Protein AF-A0A0C9U799-F1 (afdb_monomer)

Secondary structure (DSSP, 8-state):
--------PPPP-TTTHHHHHHHHHHHHHHTTTHHHHTT-S----S-SS--SSSSSSS----

Sequence (62 aa):
MSTEHSHHIQALSGTNYSTWAKEMKALLRSKGLWMLVNGRETRPSAAGEEQTKWGLKQDKAA

Organism: NCBI:txid664439

InterPro domains:
  IPR025314 Domain of unknown function DUF4219 [PF13961] (12-35)

Structure (mmCIF, N/CA/C/O backbone):
data_AF-A0A0C9U799-F1
#
_entry.id   AF-A0A0C9U799-F1
#
loop_
_atom_site.group_PDB
_atom_site.id
_atom_site.type_symbol
_atom_site.label_atom_id
_atom_site.label_alt_id
_atom_site.label_comp_id
_atom_site.label_asym_id
_atom_site.label_entity_id
_atom_site.label_seq_id
_atom_site.pdbx_PDB_ins_code
_atom_site.Cartn_x
_atom_site.Cartn_y
_atom_site.Cartn_z
_atom_site.occupancy
_atom_site.B_iso_or_equiv
_atom_site.auth_seq_id
_atom_site.auth_comp_id
_atom_site.auth_asym_id
_atom_site.auth_atom_id
_atom_site.pdbx_PDB_model_num
ATOM 1 N N . MET A 1 1 ? 11.948 3.300 28.430 1.00 33.44 1 MET A N 1
ATOM 2 C CA . MET A 1 1 ? 12.721 3.888 27.318 1.00 33.44 1 MET A CA 1
ATOM 3 C C . MET A 1 1 ? 12.054 3.452 26.026 1.00 33.44 1 MET A C 1
ATOM 5 O O . MET A 1 1 ? 12.158 2.284 25.677 1.00 33.44 1 MET A O 1
ATOM 9 N N . SER A 1 2 ? 11.279 4.327 25.387 1.00 49.09 2 SER A N 1
ATOM 10 C CA . SER A 1 2 ? 10.624 4.000 24.118 1.00 49.09 2 SER A CA 1
ATOM 11 C C . SER A 1 2 ? 11.639 4.219 23.009 1.00 49.09 2 SER A C 1
ATOM 13 O O . SER A 1 2 ? 11.948 5.354 22.665 1.00 49.09 2 SER A O 1
ATOM 15 N N . THR A 1 3 ? 12.225 3.136 22.512 1.00 48.88 3 THR A N 1
ATOM 16 C CA . THR A 1 3 ? 13.083 3.160 21.328 1.00 48.88 3 THR A CA 1
ATOM 17 C C . THR A 1 3 ? 12.241 3.603 20.139 1.00 48.88 3 THR A C 1
ATOM 19 O O . THR A 1 3 ? 11.489 2.807 19.569 1.00 48.88 3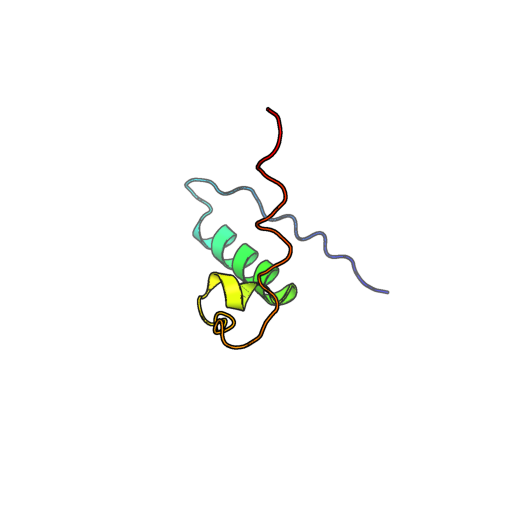 THR A O 1
ATOM 22 N N . GLU A 1 4 ? 12.333 4.885 19.805 1.00 54.12 4 GLU A N 1
ATOM 23 C CA . GLU A 1 4 ? 11.809 5.471 18.581 1.00 54.12 4 GLU A CA 1
ATOM 24 C C . GLU A 1 4 ? 12.570 4.851 17.407 1.00 54.12 4 GLU A C 1
ATOM 26 O O . GLU A 1 4 ? 13.649 5.290 17.015 1.00 54.12 4 GLU A O 1
ATOM 31 N N . HIS A 1 5 ? 12.043 3.745 16.886 1.00 56.50 5 HIS A N 1
ATOM 32 C CA . HIS A 1 5 ? 12.537 3.173 15.648 1.00 56.50 5 HIS A CA 1
ATOM 33 C C . HIS A 1 5 ? 12.059 4.106 14.540 1.00 56.50 5 HIS A C 1
ATOM 35 O O . HIS A 1 5 ? 10.925 4.004 14.068 1.00 56.50 5 HIS A O 1
ATOM 41 N N . SER A 1 6 ? 12.910 5.053 14.147 1.00 58.34 6 SER A N 1
ATOM 42 C CA . SER A 1 6 ? 12.785 5.720 12.854 1.00 58.34 6 SER A CA 1
ATOM 43 C C . SER A 1 6 ? 12.893 4.640 11.777 1.00 58.34 6 SER A C 1
ATOM 45 O O . SER A 1 6 ? 13.982 4.288 11.333 1.00 58.34 6 SER A O 1
ATOM 47 N N . HIS A 1 7 ? 11.755 4.043 11.420 1.00 65.88 7 HIS A N 1
ATOM 48 C CA . HIS A 1 7 ? 11.639 3.067 10.344 1.00 65.88 7 HIS A CA 1
ATOM 49 C C . HIS A 1 7 ? 11.874 3.797 9.020 1.00 65.88 7 HIS A C 1
ATOM 51 O O . HIS A 1 7 ? 10.937 4.263 8.372 1.00 65.88 7 HIS A O 1
ATOM 57 N N . HIS A 1 8 ? 13.144 3.956 8.652 1.00 79.56 8 HIS A N 1
ATOM 58 C CA . HIS A 1 8 ? 13.538 4.517 7.371 1.00 79.56 8 HIS A CA 1
ATOM 59 C C . HIS A 1 8 ? 13.317 3.464 6.284 1.00 79.56 8 HIS A C 1
ATOM 61 O O . HIS A 1 8 ? 14.188 2.646 6.002 1.00 79.56 8 HIS A O 1
ATOM 67 N N . ILE A 1 9 ? 12.121 3.475 5.700 1.00 85.44 9 ILE A N 1
ATOM 68 C CA . ILE A 1 9 ? 11.792 2.636 4.550 1.00 85.44 9 ILE A CA 1
ATOM 69 C C . ILE A 1 9 ? 12.437 3.271 3.322 1.00 85.44 9 ILE A C 1
ATOM 71 O O . ILE A 1 9 ? 12.154 4.427 3.000 1.00 85.44 9 ILE A O 1
ATOM 75 N N . GLN A 1 10 ? 13.294 2.520 2.628 1.00 87.31 10 GLN A N 1
ATOM 76 C CA . GLN A 1 10 ? 13.898 2.991 1.380 1.00 87.31 10 GLN A CA 1
ATOM 77 C C . GLN A 1 10 ? 12.812 3.365 0.366 1.00 87.31 10 GLN A C 1
ATOM 79 O O . GLN A 1 10 ? 11.794 2.691 0.274 1.00 87.31 10 GLN A O 1
ATOM 84 N N . ALA A 1 11 ? 13.022 4.414 -0.430 1.00 88.88 11 ALA A N 1
ATOM 85 C CA . AL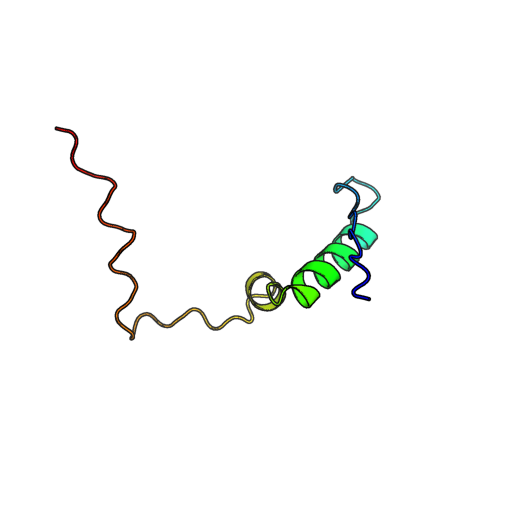A A 1 11 ? 12.084 4.764 -1.495 1.00 88.88 11 ALA A CA 1
ATOM 86 C C . ALA A 1 11 ? 11.916 3.601 -2.489 1.00 88.88 11 ALA A C 1
ATOM 88 O O . ALA A 1 11 ? 12.862 2.853 -2.751 1.00 88.88 11 ALA A O 1
ATOM 89 N N . LEU A 1 12 ? 10.709 3.448 -3.040 1.00 91.38 12 LEU A N 1
ATOM 90 C CA . LEU A 1 12 ? 10.413 2.387 -3.998 1.00 91.38 12 LEU A CA 1
ATOM 91 C C . LEU A 1 12 ? 11.293 2.531 -5.250 1.00 91.38 12 LEU A C 1
ATOM 93 O O . LEU A 1 12 ? 11.375 3.603 -5.845 1.00 91.38 12 LEU A O 1
ATOM 97 N N . SER A 1 13 ? 11.915 1.432 -5.661 1.00 90.12 13 SER A N 1
ATOM 98 C CA . SER A 1 13 ? 12.739 1.304 -6.858 1.00 90.12 13 SER A CA 1
ATOM 99 C C . SER A 1 13 ? 12.378 0.029 -7.625 1.00 90.12 13 SER A C 1
ATOM 101 O O . SER A 1 13 ? 11.715 -0.871 -7.103 1.00 90.12 13 SER A O 1
ATOM 103 N N . GLY A 1 14 ? 12.849 -0.079 -8.871 1.00 91.88 14 GLY A N 1
ATOM 104 C CA . GLY A 1 14 ? 12.560 -1.232 -9.734 1.00 91.88 14 GLY A CA 1
ATOM 105 C C . GLY A 1 14 ? 13.075 -2.579 -9.206 1.00 91.88 14 GLY A C 1
ATOM 106 O O . GLY A 1 14 ? 12.650 -3.622 -9.689 1.00 91.88 14 GLY A O 1
ATOM 107 N N . THR A 1 15 ? 13.962 -2.578 -8.209 1.00 94.19 15 THR A N 1
ATOM 108 C CA . THR A 1 15 ? 14.590 -3.791 -7.663 1.00 94.19 15 THR A CA 1
ATOM 109 C C . THR A 1 15 ? 14.202 -4.085 -6.216 1.00 94.19 15 THR A C 1
ATOM 111 O O . THR A 1 15 ? 14.496 -5.173 -5.725 1.00 94.19 15 THR A O 1
ATOM 114 N N . ASN A 1 16 ?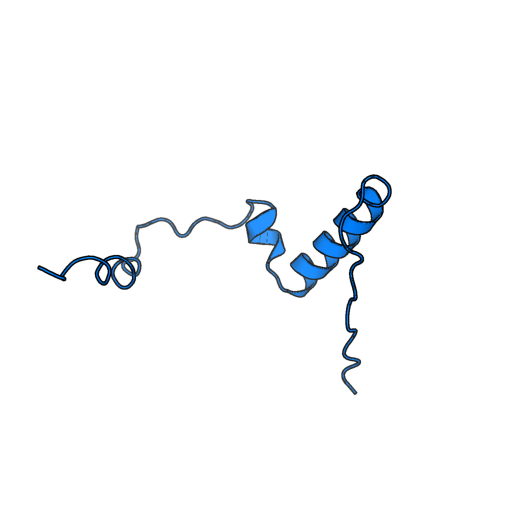 13.534 -3.158 -5.518 1.00 91.31 16 ASN A N 1
ATOM 115 C CA . ASN A 1 16 ? 13.286 -3.283 -4.078 1.00 91.31 16 ASN A CA 1
ATOM 116 C C . ASN A 1 16 ? 11.813 -3.490 -3.695 1.00 91.31 16 ASN A C 1
ATOM 118 O O . ASN A 1 16 ? 11.510 -3.548 -2.503 1.00 91.31 16 ASN A O 1
ATOM 122 N N . TYR A 1 17 ? 10.911 -3.660 -4.670 1.00 91.12 17 TYR A N 1
ATOM 123 C CA . TYR A 1 17 ? 9.468 -3.777 -4.429 1.00 91.12 17 TYR A CA 1
ATOM 124 C C . TYR A 1 17 ? 9.113 -4.812 -3.350 1.00 91.12 17 TYR A C 1
ATOM 126 O O . TYR A 1 17 ? 8.345 -4.521 -2.436 1.00 91.12 17 TYR A O 1
ATOM 134 N N . SER A 1 18 ? 9.708 -6.007 -3.402 1.00 91.00 18 SER A N 1
ATOM 135 C CA . SER A 1 18 ? 9.429 -7.090 -2.447 1.00 91.00 18 SER A CA 1
ATOM 136 C C . SER A 1 18 ? 9.773 -6.728 -1.000 1.00 91.00 18 SER A C 1
ATOM 138 O O . SER A 1 18 ? 9.067 -7.139 -0.078 1.00 91.00 18 SER A O 1
ATOM 140 N N . THR A 1 19 ? 10.854 -5.976 -0.790 1.00 91.25 19 THR A N 1
ATOM 141 C CA . THR A 1 19 ? 11.278 -5.513 0.539 1.00 91.25 19 THR A CA 1
ATOM 142 C C . THR A 1 19 ? 10.425 -4.328 0.968 1.00 91.25 19 THR A C 1
ATOM 144 O O . THR A 1 19 ? 9.821 -4.365 2.040 1.00 91.25 19 THR A O 1
ATOM 147 N N . TRP A 1 20 ? 10.269 -3.343 0.082 1.00 92.81 20 TRP A N 1
ATOM 148 C CA . TRP A 1 20 ? 9.449 -2.155 0.296 1.00 92.81 20 TRP A CA 1
ATOM 149 C C . TRP A 1 20 ? 8.014 -2.500 0.709 1.00 92.81 20 TRP A C 1
ATOM 151 O O . TRP A 1 20 ? 7.497 -1.977 1.694 1.00 92.81 20 TRP A O 1
ATOM 161 N N . ALA A 1 21 ? 7.383 -3.447 0.010 1.00 90.12 21 ALA A N 1
ATOM 162 C CA . ALA A 1 21 ? 6.015 -3.869 0.290 1.00 90.12 21 ALA A CA 1
ATOM 163 C C . ALA A 1 21 ? 5.873 -4.527 1.673 1.00 90.12 21 ALA A C 1
ATOM 165 O O . ALA A 1 21 ? 4.847 -4.359 2.337 1.00 90.12 21 ALA A O 1
ATOM 166 N N . LYS A 1 22 ? 6.888 -5.273 2.132 1.00 90.75 22 LYS A N 1
ATOM 167 C CA . LYS A 1 22 ? 6.893 -5.873 3.477 1.00 90.75 22 LYS A CA 1
ATOM 168 C C . LYS A 1 22 ? 7.046 -4.806 4.553 1.00 90.75 22 LYS A C 1
ATOM 170 O O . LYS A 1 22 ? 6.299 -4.838 5.531 1.00 90.75 22 LYS A O 1
ATOM 175 N N . GLU A 1 23 ? 7.959 -3.861 4.359 1.00 90.75 23 GLU A N 1
ATOM 176 C CA . GLU A 1 23 ? 8.186 -2.780 5.317 1.00 90.75 23 GLU A CA 1
ATOM 177 C C . GLU A 1 23 ? 6.989 -1.835 5.406 1.00 90.75 23 GLU A C 1
ATOM 179 O O . GLU A 1 23 ? 6.526 -1.536 6.506 1.00 90.75 23 GLU A O 1
ATOM 184 N N . MET A 1 24 ? 6.397 -1.452 4.272 1.00 90.06 24 MET A N 1
ATOM 185 C CA . MET A 1 24 ? 5.183 -0.635 4.268 1.00 90.06 24 MET A CA 1
ATOM 186 C C . MET A 1 24 ? 4.004 -1.352 4.909 1.00 90.06 24 MET A C 1
ATOM 188 O O . MET A 1 24 ? 3.256 -0.746 5.674 1.00 90.06 24 MET A O 1
ATOM 192 N N . LYS A 1 25 ? 3.860 -2.661 4.682 1.0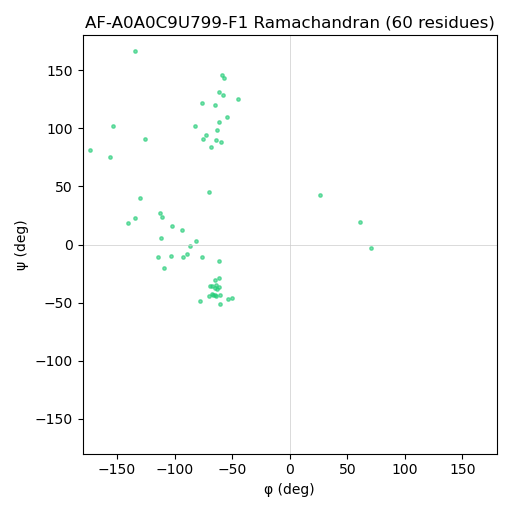0 90.00 25 LYS A N 1
ATOM 193 C CA . LYS A 1 25 ? 2.862 -3.463 5.394 1.00 90.00 25 LYS A CA 1
ATOM 194 C C . LYS A 1 25 ? 3.103 -3.448 6.903 1.00 90.00 25 LYS A C 1
ATOM 196 O O . LYS A 1 25 ? 2.145 -3.299 7.658 1.00 90.00 25 LYS A O 1
ATOM 201 N N . ALA A 1 26 ? 4.348 -3.586 7.357 1.00 89.38 26 ALA A N 1
ATOM 202 C CA . ALA A 1 26 ? 4.682 -3.535 8.778 1.00 89.38 26 ALA A CA 1
ATOM 203 C C . ALA A 1 26 ? 4.397 -2.151 9.388 1.00 89.38 26 ALA A C 1
ATOM 205 O O . ALA A 1 26 ? 3.769 -2.081 10.444 1.00 89.38 26 ALA A O 1
ATOM 206 N N . LEU A 1 27 ? 4.764 -1.068 8.695 1.00 88.88 27 LEU A N 1
ATOM 207 C CA . LEU A 1 27 ? 4.519 0.314 9.121 1.00 88.88 27 LEU A CA 1
ATOM 208 C C . LEU A 1 27 ? 3.025 0.648 9.191 1.00 88.88 27 LEU A C 1
ATOM 210 O O . LEU A 1 27 ? 2.548 1.253 10.149 1.00 88.88 27 LEU A O 1
ATOM 214 N N . LEU A 1 28 ? 2.261 0.247 8.180 1.00 89.31 28 LEU A N 1
ATOM 215 C CA . LEU A 1 28 ? 0.817 0.457 8.164 1.00 89.31 28 LEU A CA 1
ATOM 216 C C . LEU A 1 28 ? 0.127 -0.380 9.242 1.00 89.31 28 LEU A C 1
ATOM 218 O O . LEU A 1 28 ? -0.835 0.084 9.849 1.00 89.31 28 LEU A O 1
ATOM 222 N N . ARG A 1 29 ? 0.616 -1.596 9.520 1.00 87.19 29 ARG A N 1
ATOM 223 C CA . ARG A 1 29 ? 0.099 -2.423 10.619 1.00 87.19 29 ARG A CA 1
ATOM 224 C C . ARG A 1 29 ? 0.421 -1.825 11.983 1.00 87.19 29 ARG A C 1
ATOM 226 O O . ARG A 1 29 ? -0.469 -1.806 12.825 1.00 87.19 29 ARG A O 1
ATOM 233 N N . SER A 1 30 ? 1.637 -1.323 12.199 1.00 86.19 30 SER A N 1
ATOM 234 C CA . SER A 1 30 ? 2.011 -0.699 13.475 1.00 86.19 30 SER A CA 1
ATOM 235 C C . SER A 1 30 ? 1.218 0.578 13.747 1.00 86.19 30 SER A C 1
ATOM 237 O O . SER A 1 30 ? 0.906 0.872 14.896 1.00 86.19 30 SER A O 1
ATOM 239 N N . LYS A 1 31 ? 0.819 1.296 12.692 1.00 85.38 31 LYS A N 1
ATOM 240 C CA . LYS A 1 31 ? -0.052 2.477 12.775 1.00 85.38 31 LYS A CA 1
ATOM 241 C C . LYS A 1 31 ? -1.554 2.157 12.752 1.00 85.38 31 LYS A C 1
ATOM 243 O O . LYS A 1 31 ? -2.355 3.082 12.782 1.00 85.38 31 LYS A O 1
ATOM 248 N N . GLY A 1 32 ? -1.954 0.888 12.635 1.00 83.38 32 GLY A N 1
ATOM 249 C CA . GLY A 1 32 ? -3.363 0.485 12.494 1.00 83.38 32 GLY A CA 1
ATOM 250 C C . GLY A 1 32 ? -4.016 0.826 11.142 1.00 83.38 32 GLY A C 1
ATOM 251 O O . GLY A 1 32 ? -5.143 0.421 10.887 1.00 83.38 32 GLY A O 1
ATOM 252 N N . LEU A 1 33 ? -3.302 1.494 10.234 1.00 85.25 33 LEU A N 1
ATOM 253 C CA . LEU A 1 33 ? -3.784 1.940 8.920 1.00 85.25 33 LEU A CA 1
ATOM 254 C C . LEU A 1 33 ? -3.874 0.815 7.879 1.00 85.25 33 LEU A C 1
ATOM 256 O O . LEU A 1 33 ? -4.428 1.003 6.799 1.00 85.25 33 LEU A O 1
ATOM 260 N N . TRP A 1 34 ? -3.326 -0.367 8.163 1.00 86.75 34 TRP A N 1
ATOM 261 C CA . TRP A 1 34 ? -3.370 -1.483 7.214 1.00 86.75 34 TRP A CA 1
ATOM 262 C C . TRP A 1 34 ? -4.802 -1.923 6.878 1.00 86.75 34 TRP A C 1
ATOM 264 O O . TRP A 1 34 ? -5.039 -2.408 5.777 1.00 86.75 34 TRP A O 1
ATOM 274 N N . MET A 1 35 ? -5.764 -1.744 7.788 1.00 81.25 35 MET A N 1
ATOM 275 C CA . MET A 1 35 ? -7.163 -2.123 7.545 1.00 81.25 35 MET A CA 1
ATOM 276 C C . MET A 1 35 ? -7.801 -1.295 6.422 1.00 81.25 35 MET A C 1
ATOM 278 O O . MET A 1 35 ? -8.498 -1.867 5.580 1.00 81.25 35 MET A O 1
ATOM 282 N N . LEU A 1 36 ? -7.464 -0.001 6.350 1.00 83.38 36 LEU A N 1
ATOM 283 C CA . LEU A 1 36 ? -7.824 0.896 5.249 1.00 83.38 36 LEU A CA 1
ATOM 284 C C . LEU A 1 36 ? -7.237 0.409 3.921 1.00 83.38 36 LEU A C 1
ATOM 286 O O . LEU A 1 36 ? -7.954 0.241 2.939 1.00 83.38 36 LEU A O 1
ATOM 290 N N . VAL A 1 37 ? -5.930 0.135 3.900 1.00 79.81 37 VAL A N 1
ATOM 291 C CA . VAL A 1 37 ? -5.210 -0.252 2.674 1.00 79.81 37 VAL A CA 1
ATOM 292 C C . VAL A 1 37 ? -5.620 -1.640 2.180 1.00 79.81 37 VAL A C 1
ATOM 294 O O . VAL A 1 37 ? -5.719 -1.869 0.979 1.00 79.81 37 VAL A O 1
ATOM 297 N N . ASN A 1 38 ? -5.900 -2.571 3.090 1.00 79.69 38 ASN A N 1
ATOM 298 C CA . ASN A 1 38 ? -6.328 -3.929 2.756 1.00 79.69 38 ASN A CA 1
ATOM 299 C C . ASN A 1 38 ? -7.832 -4.013 2.425 1.00 79.69 38 ASN A C 1
ATOM 301 O O . ASN A 1 38 ? -8.342 -5.118 2.240 1.00 79.69 38 ASN A O 1
ATOM 305 N N . GLY A 1 39 ? -8.558 -2.887 2.412 1.00 73.00 39 GLY A N 1
ATOM 306 C CA . GLY A 1 39 ? -9.995 -2.848 2.114 1.00 73.00 39 GLY A CA 1
ATOM 307 C C . GLY A 1 39 ? -10.853 -3.645 3.100 1.00 73.00 39 GLY A C 1
ATOM 308 O O . GLY A 1 39 ? -11.964 -4.047 2.771 1.00 73.00 39 GLY A O 1
ATOM 309 N N . ARG A 1 40 ? -10.315 -3.929 4.292 1.00 67.19 40 ARG A N 1
ATOM 310 C CA . ARG A 1 40 ? -11.016 -4.660 5.356 1.00 67.19 40 ARG A CA 1
ATOM 311 C C . ARG A 1 40 ? -11.731 -3.726 6.321 1.00 67.19 40 ARG A C 1
ATOM 313 O O . ARG A 1 40 ? -12.507 -4.196 7.144 1.00 67.19 40 ARG A O 1
ATOM 320 N N . GLU A 1 41 ? -11.458 -2.430 6.221 1.00 65.38 41 GLU A N 1
ATOM 321 C CA . GLU A 1 41 ? -12.219 -1.414 6.922 1.00 65.38 41 GLU A CA 1
ATOM 322 C C . GLU A 1 41 ? -13.654 -1.398 6.393 1.00 65.38 41 GLU A C 1
ATOM 324 O O . GLU A 1 41 ? -13.905 -1.173 5.206 1.00 65.38 41 GLU A O 1
ATOM 329 N N . THR A 1 42 ? -14.612 -1.637 7.284 1.00 61.84 42 THR A N 1
ATOM 330 C CA . THR A 1 42 ? -16.012 -1.331 7.019 1.00 61.84 42 THR A CA 1
ATOM 331 C C . THR A 1 42 ? -16.116 0.167 6.792 1.00 61.84 42 THR A C 1
ATOM 333 O O . THR A 1 42 ? -16.021 0.944 7.742 1.00 61.84 42 THR A O 1
ATOM 336 N N . ARG A 1 43 ? -16.298 0.569 5.525 1.00 62.28 43 ARG A N 1
ATOM 337 C CA . ARG A 1 43 ? -16.681 1.938 5.167 1.00 62.28 43 ARG A CA 1
ATOM 338 C C . ARG A 1 43 ? -17.810 2.338 6.118 1.00 62.28 43 ARG A C 1
ATOM 340 O O . ARG A 1 43 ? -18.781 1.578 6.181 1.00 62.28 43 ARG A O 1
ATOM 347 N N . PRO A 1 44 ? -17.703 3.456 6.859 1.00 62.19 44 PRO A N 1
ATOM 348 C CA . PRO A 1 44 ? -18.808 3.915 7.681 1.00 62.19 44 PRO A CA 1
ATOM 349 C C . PRO A 1 44 ? -20.023 4.027 6.763 1.00 62.19 44 PRO A C 1
ATOM 351 O O . PRO A 1 44 ? -20.040 4.823 5.819 1.00 62.19 44 PRO A O 1
ATOM 354 N N . SER A 1 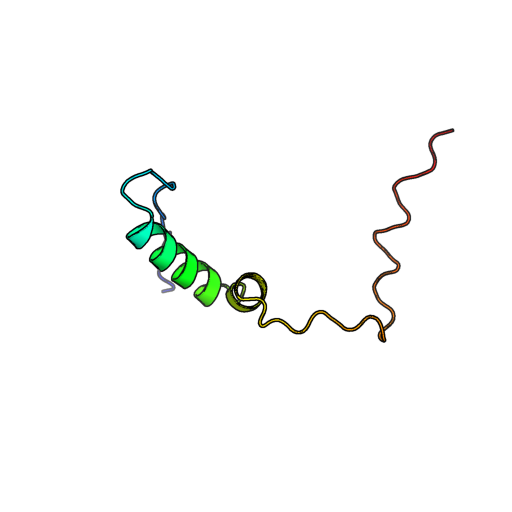45 ? -20.977 3.114 6.964 1.00 58.16 45 SER A N 1
ATOM 355 C CA . SER A 1 45 ? -22.239 3.124 6.244 1.00 58.16 45 SER A CA 1
ATOM 356 C C . SER A 1 45 ? -22.862 4.474 6.547 1.00 58.16 45 SER A C 1
ATOM 358 O O . SER A 1 45 ? -22.900 4.880 7.708 1.00 58.16 45 SER A O 1
ATOM 360 N N . ALA A 1 46 ? -23.279 5.199 5.515 1.00 57.25 46 ALA A N 1
ATOM 361 C CA . ALA A 1 46 ? -23.832 6.545 5.614 1.00 57.25 46 ALA A CA 1
ATOM 362 C C . ALA A 1 46 ? -25.233 6.559 6.269 1.00 57.25 46 ALA A C 1
ATOM 364 O O . ALA A 1 46 ? -26.148 7.206 5.780 1.00 57.25 46 ALA A O 1
ATOM 365 N N . ALA A 1 47 ? -25.405 5.824 7.366 1.00 54.53 47 ALA A N 1
ATOM 366 C CA . ALA A 1 47 ? -26.593 5.761 8.206 1.00 54.53 47 ALA A CA 1
ATOM 367 C C . ALA A 1 47 ? -26.324 6.366 9.602 1.00 54.53 47 ALA A C 1
ATOM 369 O O . ALA A 1 47 ? -26.949 5.976 10.581 1.00 54.53 47 ALA A O 1
ATOM 370 N N . GLY A 1 48 ? -25.372 7.300 9.695 1.00 52.56 48 GLY A N 1
ATOM 371 C CA . GLY A 1 48 ? -25.004 7.997 10.927 1.00 52.56 48 GLY A CA 1
ATOM 372 C C . GLY A 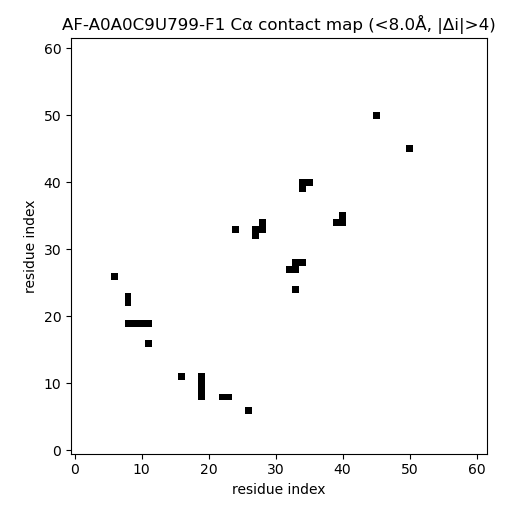1 48 ? -24.354 9.345 10.622 1.00 52.56 48 GLY A C 1
ATOM 373 O O . GLY A 1 48 ? -23.137 9.463 10.597 1.00 52.56 48 GLY A O 1
ATOM 374 N N . GLU A 1 49 ? -25.189 10.305 10.237 1.00 55.97 49 GLU A N 1
ATOM 375 C CA . GLU A 1 49 ? -25.144 11.745 10.549 1.00 55.97 49 GLU A CA 1
ATOM 376 C C . GLU A 1 49 ? -23.806 12.453 10.888 1.00 55.97 49 GLU A C 1
ATOM 378 O O . GLU A 1 49 ? -23.794 13.299 11.767 1.00 55.97 49 GLU A O 1
ATOM 383 N N . GLU A 1 50 ? -22.680 12.221 10.202 1.00 54.22 50 GLU A N 1
ATOM 384 C CA . GLU A 1 50 ? -21.472 13.065 10.413 1.00 54.22 50 GLU A CA 1
ATOM 385 C C . GLU A 1 50 ? -20.679 13.421 9.135 1.00 54.22 50 GLU A C 1
ATOM 387 O O . GLU A 1 50 ? -19.536 13.870 9.187 1.00 54.22 50 GLU A O 1
ATOM 392 N N . GLN A 1 51 ? -21.290 13.303 7.950 1.00 51.38 51 GLN A N 1
ATOM 393 C CA . GLN A 1 51 ? -20.668 13.713 6.672 1.00 51.38 51 GLN A CA 1
ATOM 394 C C . GLN A 1 51 ? -21.009 15.149 6.222 1.00 51.38 51 GLN A C 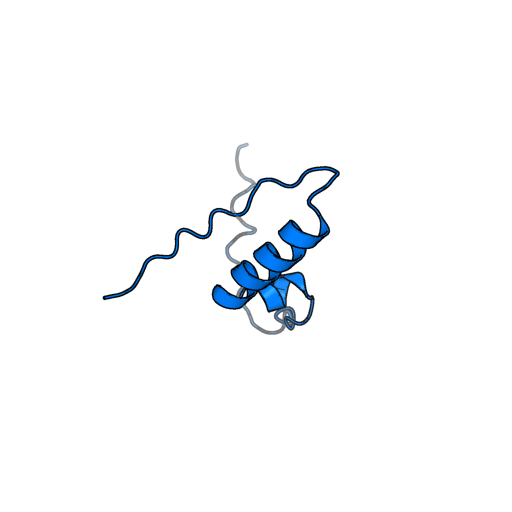1
ATOM 396 O O . GLN A 1 51 ? -20.716 15.528 5.090 1.00 51.38 51 GLN A O 1
ATOM 401 N N . THR A 1 52 ? -21.595 15.990 7.079 1.00 50.47 52 THR A N 1
ATOM 402 C CA . THR A 1 52 ? -22.104 17.324 6.692 1.00 50.47 52 THR A CA 1
ATOM 403 C C . THR A 1 52 ? -21.214 18.511 7.075 1.00 50.47 52 THR A C 1
ATOM 405 O O . THR A 1 52 ? -21.682 19.645 7.021 1.00 50.47 52 THR A O 1
ATOM 408 N N . LYS A 1 53 ? -19.928 18.321 7.422 1.00 49.00 53 LYS A N 1
ATOM 409 C CA . LYS A 1 53 ? -19.056 19.466 7.780 1.00 49.00 53 LYS A CA 1
ATOM 410 C C . LYS A 1 53 ? -17.957 19.827 6.776 1.00 49.00 53 LYS A C 1
ATOM 412 O O . LYS A 1 53 ? -17.509 20.970 6.780 1.00 49.00 53 LYS A O 1
ATOM 417 N N . TRP A 1 54 ? -17.558 18.930 5.872 1.00 54.84 54 TRP A N 1
ATOM 418 C CA . TRP A 1 54 ? -16.436 19.208 4.956 1.00 54.84 54 TRP A CA 1
ATOM 419 C C . TRP A 1 54 ? -16.836 19.563 3.516 1.00 54.84 54 TRP A C 1
ATOM 421 O O . TRP A 1 54 ? -15.996 20.044 2.765 1.00 54.84 54 TRP A O 1
ATOM 431 N N . GLY A 1 55 ? -18.111 19.407 3.141 1.00 52.34 55 GLY A N 1
ATOM 432 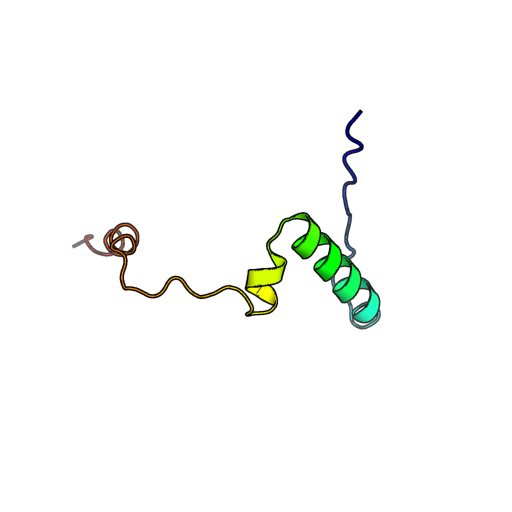C CA . GLY A 1 55 ? -18.601 19.706 1.787 1.00 52.34 55 GLY A CA 1
ATOM 433 C C . GLY A 1 55 ? -19.087 21.142 1.545 1.00 52.34 55 GLY A C 1
ATOM 434 O O . GLY A 1 55 ? -19.365 21.490 0.405 1.00 52.34 55 GLY A O 1
ATOM 435 N N . LEU A 1 56 ? -19.198 21.989 2.579 1.00 51.53 56 LEU A N 1
ATOM 436 C CA . LEU A 1 56 ? -19.855 23.306 2.475 1.00 51.53 56 LEU A CA 1
ATOM 437 C C . LEU A 1 56 ? -18.897 24.508 2.582 1.00 51.53 56 LEU A C 1
ATOM 439 O O . LEU A 1 56 ? -19.307 25.599 2.970 1.00 51.53 56 LEU A O 1
ATOM 443 N N . LYS A 1 57 ? -17.604 24.330 2.282 1.00 50.97 57 LYS A N 1
ATOM 444 C CA . LYS A 1 57 ? -16.633 25.441 2.254 1.00 50.97 57 LYS A CA 1
ATOM 445 C C . LYS A 1 57 ? -15.810 25.467 0.966 1.00 50.97 57 LYS A C 1
ATOM 447 O O . LYS A 1 57 ? -14.611 25.713 1.006 1.00 50.97 57 LYS A O 1
ATOM 452 N N . GLN A 1 58 ? -16.446 25.193 -0.173 1.00 57.50 58 GLN A N 1
ATOM 453 C CA . GLN A 1 58 ? -15.838 25.403 -1.492 1.00 57.50 58 GLN A CA 1
ATOM 454 C C . GLN A 1 58 ? -16.754 26.086 -2.517 1.00 57.50 58 GLN A C 1
ATOM 456 O O . GLN A 1 58 ? -16.478 25.991 -3.703 1.00 57.50 58 GLN A O 1
ATOM 461 N N . ASP A 1 59 ? -17.778 26.837 -2.100 1.00 53.84 59 ASP A N 1
ATOM 462 C CA . ASP A 1 59 ? -18.401 27.801 -3.015 1.00 53.84 59 ASP A CA 1
ATOM 463 C C . ASP A 1 59 ? -19.053 28.967 -2.261 1.00 53.84 59 ASP A C 1
ATOM 465 O O . ASP A 1 59 ? -20.098 28.805 -1.635 1.00 53.84 59 ASP A O 1
ATO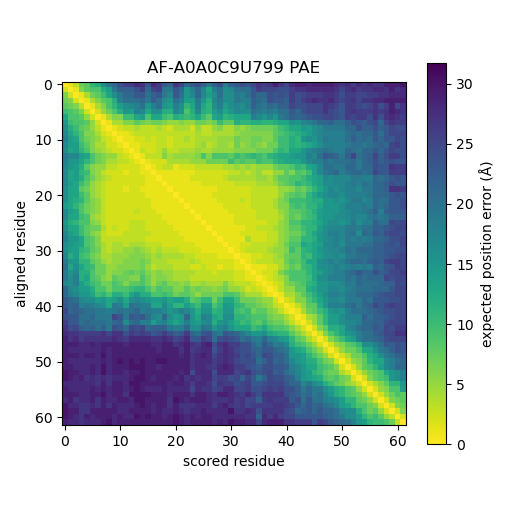M 469 N N . LYS A 1 60 ? -18.369 30.119 -2.251 1.00 45.19 60 LYS A N 1
ATOM 470 C CA . LYS A 1 60 ? -18.962 31.463 -2.369 1.00 45.19 60 LYS A CA 1
ATOM 471 C C . LYS A 1 60 ? -17.836 32.496 -2.481 1.00 45.19 60 LYS A C 1
ATOM 473 O O . LYS A 1 60 ? -17.450 33.132 -1.502 1.00 45.19 60 LYS A O 1
ATOM 478 N N . ALA A 1 61 ? -17.302 32.638 -3.687 1.00 50.75 61 ALA A N 1
ATOM 479 C CA . ALA A 1 61 ? -16.682 33.874 -4.146 1.00 50.75 61 ALA A CA 1
ATOM 480 C C . ALA A 1 61 ? -17.371 34.238 -5.464 1.00 50.75 61 ALA A C 1
ATOM 482 O O . ALA A 1 61 ? -16.985 33.763 -6.529 1.00 50.75 61 ALA A O 1
ATOM 483 N N . ALA A 1 62 ? -18.442 35.016 -5.342 1.00 41.75 62 ALA A N 1
ATOM 484 C CA . ALA A 1 62 ? -19.049 35.789 -6.412 1.00 41.75 62 ALA A CA 1
ATOM 485 C C . ALA A 1 62 ? -19.307 37.187 -5.850 1.00 41.75 62 ALA A C 1
ATOM 487 O O . ALA A 1 62 ? -19.804 37.251 -4.697 1.00 41.75 62 ALA A O 1
#

Foldseek 3Di:
DPPPPPLPQDPDDPPCCVVSVVSVCVVCVVVVNNCVVVVVDDDPDPPDPDPPDPPPPPDDDD

Radius of gyration: 18.71 Å; Cα contacts (8 Å, |Δi|>4): 17; chains: 1; bounding box: 41×43×37 Å

pLDDT: mean 71.36, std 17.6, range [33.44, 94.19]

Mean predicted aligned error: 14.51 Å

Solvent-accessible surface area (backbone atoms only — not comparable to full-atom values): 4411 Å² total; per-residue (Å²): 134,84,81,79,74,80,77,80,73,69,80,86,46,99,87,41,51,78,57,42,56,52,52,52,50,50,54,27,49,76,68,62,49,36,39,64,77,68,68,68,50,78,72,80,67,94,84,66,96,73,82,82,76,82,80,81,81,81,82,88,90,130